Protein AF-A0A6N3UW86-F1 (afdb_monomer)

Secondary structure (DSSP, 8-state):
-PPP--EEES-SHHHHHHHHHHHHTT---SEEE-SSHHHHHHHHHHHT-S-EES--

Foldseek 3D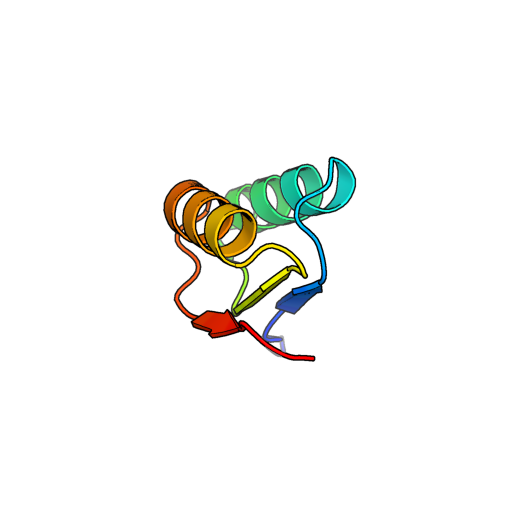i:
DDDDQAEDEDDDPVVVVVLVVQVVVVHGHQEYEYCPQVSRVVSCVVSVHPYYDNDD

Mean predicted aligned error: 3.06 Å

Radius of gyration: 10.59 Å; Cα contacts (8 Å, |Δi|>4): 85; chains: 1; bounding box: 28×16×28 Å

Structure (mmCIF, N/CA/C/O backbone):
data_AF-A0A6N3UW86-F1
#
_entry.id   AF-A0A6N3UW86-F1
#
loop_
_atom_site.group_PDB
_atom_site.id
_atom_site.type_symbol
_atom_site.label_atom_id
_atom_site.label_alt_id
_atom_site.label_comp_id
_atom_site.label_asym_id
_atom_site.label_entity_id
_atom_site.label_seq_id
_atom_site.pdbx_PDB_ins_code
_atom_site.Cartn_x
_atom_site.Cartn_y
_atom_site.Cartn_z
_atom_site.occupancy
_atom_site.B_iso_or_equiv
_atom_site.auth_seq_id
_atom_site.auth_comp_id
_atom_site.auth_asym_id
_atom_site.auth_atom_id
_atom_site.pdbx_PDB_model_num
ATOM 1 N N . MET A 1 1 ? -21.177 8.153 10.656 1.00 67.94 1 MET A N 1
ATOM 2 C CA . MET A 1 1 ? -19.980 8.714 9.981 1.00 67.94 1 MET A CA 1
ATOM 3 C C . MET A 1 1 ? -19.902 8.140 8.574 1.00 67.94 1 MET A C 1
ATOM 5 O O . MET A 1 1 ? -20.253 6.980 8.407 1.00 67.94 1 MET A O 1
ATOM 9 N N . LYS A 1 2 ? -19.508 8.929 7.565 1.00 81.62 2 LYS A N 1
ATOM 10 C CA . LYS A 1 2 ? -19.329 8.424 6.191 1.00 81.62 2 LYS A CA 1
ATOM 11 C C . LYS A 1 2 ? -18.002 7.667 6.077 1.00 81.62 2 LYS A C 1
ATOM 13 O O . LYS A 1 2 ? -16.972 8.176 6.512 1.00 81.62 2 LYS A O 1
ATOM 18 N N . ASN A 1 3 ? -18.034 6.486 5.464 1.00 81.06 3 ASN A N 1
ATOM 19 C CA . ASN A 1 3 ? -16.836 5.727 5.121 1.00 81.06 3 ASN A CA 1
ATOM 20 C C . ASN A 1 3 ? -16.320 6.182 3.756 1.00 81.06 3 ASN A C 1
ATOM 22 O O . ASN A 1 3 ? -17.028 6.089 2.757 1.00 81.06 3 ASN A O 1
ATOM 26 N N . TYR A 1 4 ? -15.087 6.682 3.730 1.00 89.44 4 TYR A N 1
ATOM 27 C CA . TYR A 1 4 ? -14.407 7.075 2.497 1.00 89.44 4 TYR A CA 1
ATOM 28 C C . TYR A 1 4 ? -13.447 5.979 2.042 1.00 89.44 4 TYR A C 1
ATOM 30 O O . TYR A 1 4 ? -12.741 5.393 2.867 1.00 89.44 4 TYR A O 1
ATOM 38 N N . ASN A 1 5 ? -13.389 5.751 0.734 1.00 93.12 5 ASN A N 1
ATOM 39 C CA . ASN A 1 5 ? -12.426 4.853 0.111 1.00 93.12 5 ASN A CA 1
ATOM 40 C C . ASN A 1 5 ? -11.153 5.644 -0.210 1.00 93.12 5 ASN A C 1
ATOM 42 O O . ASN A 1 5 ? -11.146 6.453 -1.133 1.00 93.12 5 ASN A O 1
ATOM 46 N N . TRP A 1 6 ? -10.099 5.438 0.580 1.00 93.62 6 TRP A N 1
ATOM 47 C CA . TRP A 1 6 ? -8.824 6.145 0.426 1.00 93.62 6 TRP A CA 1
ATOM 48 C C . TRP A 1 6 ? -7.898 5.382 -0.513 1.00 93.62 6 TRP A C 1
ATOM 50 O O . TRP A 1 6 ? -7.773 4.164 -0.400 1.00 93.62 6 TRP A O 1
ATOM 60 N N . ALA A 1 7 ? -7.229 6.095 -1.410 1.00 94.94 7 ALA A N 1
ATOM 61 C CA . ALA A 1 7 ? -6.247 5.531 -2.324 1.00 94.94 7 ALA A CA 1
ATOM 62 C C . AL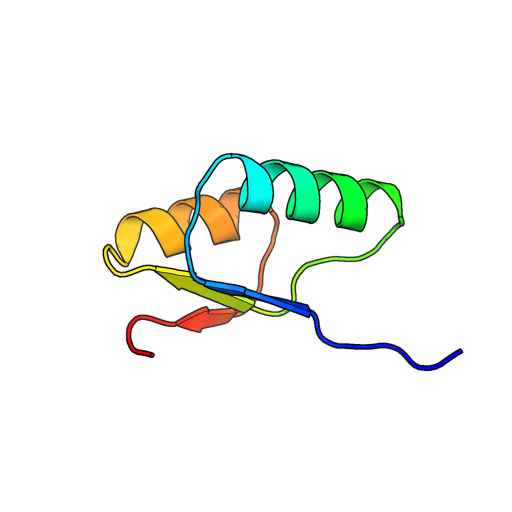A A 1 7 ? -4.964 6.362 -2.303 1.00 94.94 7 ALA A C 1
ATOM 64 O O . ALA A 1 7 ? -5.007 7.556 -2.005 1.00 94.94 7 ALA A O 1
ATOM 65 N N . VAL A 1 8 ? -3.835 5.733 -2.627 1.00 95.06 8 VAL A N 1
ATOM 66 C CA . VAL A 1 8 ? -2.536 6.414 -2.736 1.00 95.06 8 VAL A CA 1
ATOM 67 C C . VAL A 1 8 ? -1.927 6.209 -4.120 1.00 95.06 8 VAL A C 1
ATOM 69 O O . VAL A 1 8 ? -1.988 5.116 -4.684 1.00 95.06 8 VAL A O 1
ATOM 72 N N . LEU A 1 9 ? -1.323 7.271 -4.657 1.00 94.50 9 LEU A N 1
ATOM 73 C CA . LEU A 1 9 ? -0.513 7.234 -5.872 1.00 94.50 9 LEU A CA 1
ATOM 74 C C . LEU A 1 9 ? 0.957 7.393 -5.477 1.00 94.50 9 LEU A C 1
ATOM 76 O O . LEU A 1 9 ? 1.389 8.453 -5.028 1.00 94.50 9 LEU A O 1
ATOM 80 N N . GLY A 1 10 ? 1.718 6.314 -5.627 1.00 93.12 10 GLY A N 1
ATOM 81 C CA . GLY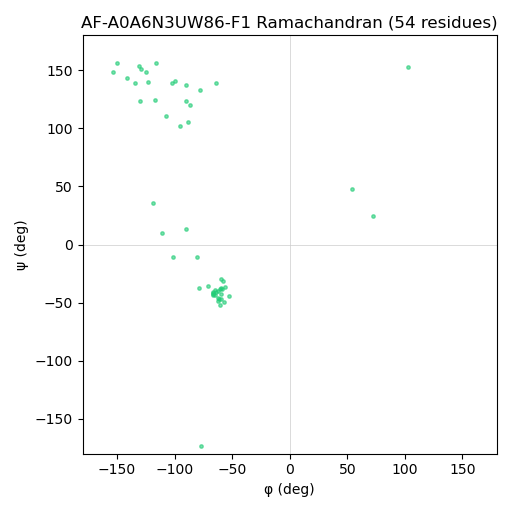 A 1 10 ? 3.095 6.186 -5.175 1.00 93.12 10 GLY A CA 1
ATOM 82 C C . GLY A 1 10 ? 3.226 5.372 -3.886 1.00 93.12 10 GLY A C 1
ATOM 83 O O . GLY A 1 10 ? 2.329 5.308 -3.051 1.00 93.12 10 GLY A O 1
ATOM 84 N N . THR A 1 11 ? 4.390 4.744 -3.722 1.00 95.50 11 THR A N 1
ATOM 85 C CA . THR A 1 11 ? 4.694 3.824 -2.609 1.00 95.50 11 THR A CA 1
ATOM 86 C C . THR A 1 11 ? 5.861 4.332 -1.758 1.00 95.50 11 THR A C 1
ATOM 88 O O . THR A 1 11 ? 6.710 3.556 -1.320 1.00 95.50 11 THR A O 1
ATOM 91 N N . GLY A 1 12 ? 5.954 5.656 -1.593 1.00 94.94 12 GLY A N 1
ATOM 92 C CA . GLY A 1 12 ? 6.994 6.325 -0.804 1.00 94.94 12 GLY A CA 1
AT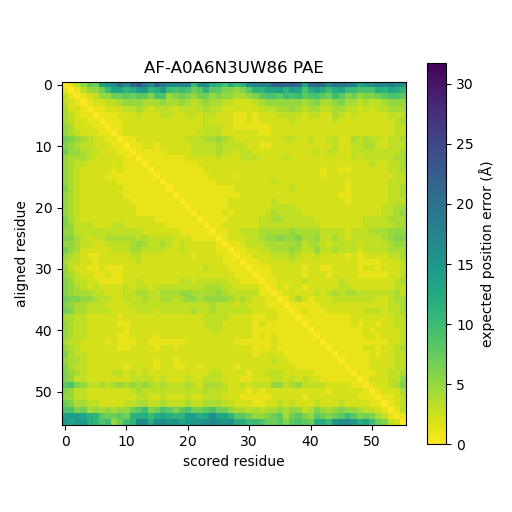OM 93 C C . GLY A 1 12 ? 6.760 6.242 0.708 1.00 94.94 12 GLY A C 1
ATOM 94 O O . GLY A 1 12 ? 5.827 5.586 1.174 1.00 94.94 12 GLY A O 1
ATOM 95 N N . VAL A 1 13 ? 7.594 6.939 1.485 1.00 96.81 13 VAL A N 1
ATOM 96 C CA . VAL A 1 13 ? 7.549 6.922 2.963 1.00 96.81 13 VAL A CA 1
ATOM 97 C C . VAL A 1 13 ? 6.175 7.348 3.491 1.00 96.81 13 VAL A C 1
ATOM 99 O O . VAL A 1 13 ? 5.549 6.598 4.234 1.00 96.81 13 VAL A O 1
ATOM 102 N N . ILE A 1 14 ? 5.641 8.471 3.001 1.00 96.00 14 ILE A N 1
ATOM 103 C CA . ILE A 1 14 ? 4.329 8.994 3.422 1.00 96.00 14 ILE A CA 1
ATOM 104 C C . ILE A 1 14 ? 3.198 7.993 3.129 1.00 96.00 14 ILE A C 1
ATOM 106 O O . ILE A 1 14 ? 2.293 7.823 3.943 1.00 96.00 14 ILE A O 1
ATOM 110 N N . ALA A 1 15 ? 3.250 7.278 1.999 1.00 96.12 15 ALA A N 1
ATOM 111 C CA . ALA A 1 15 ? 2.246 6.266 1.666 1.00 96.12 15 ALA A CA 1
ATOM 112 C C . ALA A 1 15 ? 2.277 5.088 2.656 1.00 96.12 15 ALA A C 1
ATOM 114 O O . ALA A 1 15 ? 1.226 4.601 3.070 1.00 96.12 15 ALA A O 1
ATOM 115 N N . ASN A 1 16 ? 3.474 4.667 3.079 1.00 96.62 16 ASN A N 1
ATOM 116 C CA . ASN A 1 16 ? 3.649 3.610 4.077 1.00 96.62 16 ASN A CA 1
ATOM 117 C C . ASN A 1 16 ? 3.136 4.048 5.459 1.00 96.62 16 ASN A C 1
ATOM 119 O O . ASN A 1 16 ? 2.436 3.281 6.121 1.00 96.62 16 ASN A O 1
ATOM 123 N N . GLU A 1 17 ? 3.439 5.278 5.882 1.00 97.00 17 GLU A N 1
ATOM 124 C CA . GLU A 1 17 ? 2.937 5.846 7.142 1.00 97.00 17 GLU A CA 1
ATOM 125 C C . GLU A 1 17 ? 1.413 5.993 7.135 1.00 97.00 17 GLU A C 1
ATOM 127 O O . GLU A 1 17 ? 0.746 5.645 8.112 1.00 97.00 17 GLU A O 1
ATOM 132 N N . THR A 1 18 ? 0.849 6.435 6.010 1.00 95.94 18 THR A N 1
ATOM 133 C CA . THR A 1 18 ? -0.601 6.556 5.818 1.00 95.94 18 THR A CA 1
ATOM 134 C C . THR A 1 18 ? -1.279 5.191 5.916 1.00 95.94 18 THR A C 1
ATOM 136 O O . THR A 1 18 ? -2.241 5.036 6.668 1.00 95.94 18 THR A O 1
ATOM 139 N N . ALA A 1 19 ? -0.764 4.181 5.208 1.00 95.88 19 ALA A N 1
ATOM 140 C CA . ALA A 1 19 ? -1.317 2.829 5.237 1.00 95.88 19 ALA A CA 1
ATOM 141 C C . ALA A 1 19 ? -1.247 2.203 6.638 1.00 95.88 19 ALA A C 1
ATOM 143 O O . ALA A 1 19 ? -2.248 1.686 7.132 1.00 95.88 19 ALA A O 1
ATOM 144 N N . ALA A 1 20 ? -0.100 2.322 7.314 1.00 96.12 20 ALA A N 1
ATOM 145 C CA . ALA A 1 20 ? 0.071 1.841 8.683 1.00 96.12 20 ALA A CA 1
ATOM 146 C C . ALA A 1 20 ? -0.862 2.558 9.673 1.00 96.12 20 ALA A C 1
ATOM 148 O O . ALA A 1 20 ? -1.436 1.927 10.560 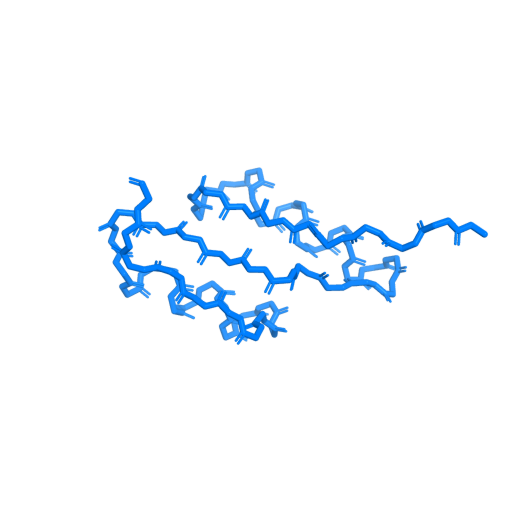1.00 96.12 20 ALA A O 1
ATOM 149 N N . THR A 1 21 ? -1.045 3.871 9.522 1.00 95.81 21 THR A N 1
ATOM 150 C CA . THR A 1 21 ? -1.953 4.649 10.375 1.00 95.81 21 THR A CA 1
ATOM 151 C C . THR A 1 21 ? -3.405 4.249 10.146 1.00 95.81 21 THR A C 1
ATOM 153 O O . THR A 1 21 ? -4.143 4.074 11.113 1.00 95.81 21 THR A O 1
ATOM 156 N N . LEU A 1 22 ? -3.827 4.043 8.897 1.00 93.75 22 LEU A N 1
ATOM 157 C CA . LEU A 1 22 ? -5.173 3.553 8.601 1.00 93.75 22 LEU A CA 1
ATOM 158 C C . LEU A 1 22 ? -5.416 2.183 9.242 1.00 93.75 22 LEU A C 1
ATOM 160 O O . LEU A 1 22 ? -6.421 2.029 9.937 1.00 93.75 22 LEU A O 1
ATOM 164 N N . GLN A 1 23 ? -4.477 1.242 9.101 1.00 93.31 23 GLN A N 1
ATOM 165 C CA . GLN A 1 23 ? -4.598 -0.095 9.694 1.00 93.31 23 GLN A CA 1
ATOM 166 C C . GLN A 1 23 ? -4.717 -0.039 11.219 1.00 93.31 23 GLN A C 1
ATOM 168 O O . GLN A 1 23 ? -5.584 -0.697 11.792 1.00 93.31 23 GLN A O 1
ATOM 173 N N . LYS A 1 24 ? -3.917 0.811 11.882 1.00 94.94 24 LYS A N 1
ATOM 174 C CA . LYS A 1 24 ? -4.024 1.059 13.333 1.00 94.94 24 LYS A CA 1
ATOM 175 C C . LYS A 1 24 ? -5.396 1.597 13.748 1.00 94.94 24 LYS A C 1
ATOM 177 O O . LYS A 1 24 ? -5.839 1.332 14.857 1.00 94.94 24 LYS A O 1
ATOM 182 N N . ASN A 1 25 ? -6.072 2.323 12.861 1.00 92.25 25 ASN A N 1
ATOM 183 C CA . ASN A 1 25 ? -7.429 2.827 13.065 1.00 92.25 25 ASN A CA 1
ATOM 184 C C . ASN A 1 25 ? -8.518 1.847 12.575 1.00 92.25 25 ASN A C 1
ATOM 186 O O . ASN A 1 25 ? -9.673 2.245 12.421 1.00 92.25 25 ASN A O 1
ATOM 190 N N . GLY A 1 26 ? -8.172 0.584 12.293 1.00 91.50 26 GLY A N 1
ATOM 191 C CA . GLY A 1 26 ? -9.116 -0.443 11.842 1.00 91.50 26 GLY A CA 1
ATOM 192 C C . GLY A 1 26 ? -9.608 -0.251 10.404 1.00 91.50 26 GLY A C 1
ATOM 193 O O . GLY A 1 26 ? -10.707 -0.687 10.063 1.00 91.50 26 GLY A O 1
ATOM 194 N N . ARG A 1 27 ? -8.836 0.442 9.559 1.00 91.81 27 ARG A N 1
ATOM 195 C CA . ARG A 1 27 ? -9.196 0.758 8.169 1.00 91.81 27 ARG A CA 1
ATOM 196 C C . ARG A 1 27 ? -8.076 0.370 7.212 1.00 91.81 27 ARG A C 1
ATOM 198 O O . ARG A 1 27 ? -6.908 0.470 7.548 1.00 91.81 27 ARG A O 1
ATOM 205 N N . ASN A 1 28 ? -8.424 0.031 5.976 1.00 92.88 28 ASN A N 1
ATOM 206 C CA . ASN A 1 28 ? -7.440 -0.251 4.930 1.00 92.88 28 ASN A CA 1
ATOM 207 C C . ASN A 1 28 ? -7.548 0.763 3.793 1.00 92.88 28 ASN A C 1
ATOM 209 O O . ASN A 1 28 ? -8.604 1.365 3.571 1.00 92.88 28 ASN A O 1
ATOM 213 N N . LEU A 1 29 ? -6.447 0.936 3.060 1.00 95.38 29 LEU A N 1
ATOM 214 C CA . LEU A 1 29 ? -6.494 1.605 1.767 1.00 95.38 29 LEU A CA 1
ATOM 215 C C . LEU A 1 29 ? -7.337 0.769 0.804 1.00 95.38 29 LEU A C 1
ATOM 217 O O . LEU A 1 29 ? -7.255 -0.456 0.770 1.00 95.38 29 LEU A O 1
ATOM 221 N N . PHE A 1 30 ? -8.149 1.458 0.016 1.00 95.62 30 PHE A N 1
ATOM 222 C CA . PHE A 1 30 ? -8.980 0.852 -1.009 1.00 95.62 30 PHE A CA 1
ATOM 223 C C . PHE A 1 30 ? -8.176 0.523 -2.265 1.00 95.62 30 PHE A C 1
ATOM 225 O O . PHE A 1 30 ? -8.428 -0.502 -2.895 1.00 95.62 30 PHE A O 1
ATOM 232 N N . ALA A 1 31 ? -7.223 1.387 -2.629 1.00 96.06 31 ALA A N 1
ATOM 233 C CA . ALA A 1 31 ? -6.412 1.206 -3.823 1.00 96.06 31 ALA A CA 1
ATOM 234 C C . ALA A 1 31 ? -5.002 1.798 -3.705 1.00 96.06 31 ALA A C 1
ATOM 236 O O . ALA A 1 31 ? -4.765 2.744 -2.949 1.00 96.06 31 ALA A O 1
ATOM 237 N N . VAL A 1 32 ? -4.083 1.267 -4.508 1.00 96.25 32 VAL A N 1
ATOM 238 C CA . VAL A 1 32 ? -2.736 1.807 -4.710 1.00 96.25 32 VAL A CA 1
ATOM 239 C C . VAL A 1 32 ? -2.399 1.839 -6.198 1.00 96.25 32 VAL A C 1
ATOM 241 O O . VAL A 1 32 ? -2.705 0.903 -6.932 1.00 96.25 32 VAL A O 1
ATOM 244 N N . GLY A 1 33 ? -1.757 2.913 -6.645 1.00 95.62 33 GLY A N 1
ATOM 245 C CA . GLY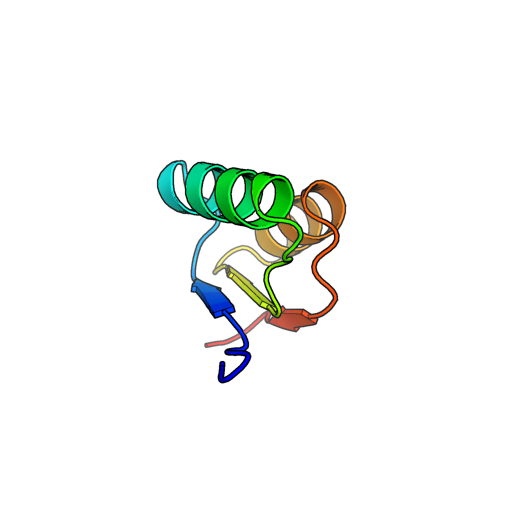 A 1 33 ? -1.153 3.011 -7.972 1.00 95.62 33 GLY A CA 1
ATOM 246 C C . GLY A 1 33 ? 0.320 3.379 -7.864 1.00 95.62 33 GLY A C 1
ATOM 247 O O . GLY A 1 33 ? 0.726 4.078 -6.936 1.00 95.62 33 GLY A O 1
ATOM 248 N N . ASN A 1 34 ? 1.147 2.916 -8.796 1.00 93.44 34 ASN A N 1
ATOM 249 C CA . ASN A 1 34 ? 2.530 3.371 -8.910 1.00 93.44 34 ASN A CA 1
ATOM 250 C C . ASN A 1 34 ? 3.021 3.228 -10.348 1.00 93.44 34 ASN A C 1
ATOM 252 O O . ASN A 1 34 ? 2.662 2.274 -11.028 1.00 93.44 34 ASN A O 1
ATOM 256 N N . ARG A 1 35 ? 3.919 4.126 -10.770 1.00 91.62 35 ARG A N 1
ATOM 257 C CA . ARG A 1 35 ? 4.545 4.087 -12.101 1.00 91.62 35 ARG A CA 1
ATOM 258 C C . ARG A 1 35 ? 5.255 2.760 -12.360 1.00 91.62 35 ARG A C 1
ATOM 260 O O . ARG A 1 35 ? 5.253 2.250 -13.470 1.00 91.62 35 ARG A O 1
ATOM 267 N N . THR A 1 36 ? 5.877 2.204 -11.323 1.00 92.50 36 THR A N 1
ATOM 268 C CA . THR A 1 36 ? 6.410 0.842 -11.355 1.00 92.50 36 THR A CA 1
ATOM 269 C C . THR A 1 36 ? 5.376 -0.098 -10.745 1.00 92.50 36 THR A C 1
ATOM 271 O O . THR A 1 36 ? 5.280 -0.179 -9.519 1.00 92.50 36 THR A O 1
ATOM 274 N N . HIS A 1 37 ? 4.634 -0.825 -11.583 1.00 91.88 37 HIS A N 1
ATOM 275 C CA . HIS A 1 37 ? 3.545 -1.708 -11.145 1.00 91.88 37 HIS A CA 1
ATOM 276 C C . HIS A 1 37 ? 3.977 -2.699 -10.051 1.00 91.88 37 HIS A C 1
ATOM 278 O O . HIS A 1 37 ? 3.321 -2.795 -9.019 1.00 91.88 37 HIS A O 1
ATOM 284 N N . GLY A 1 38 ? 5.145 -3.337 -10.190 1.00 94.50 38 GLY A N 1
ATOM 285 C CA . GLY A 1 38 ? 5.650 -4.280 -9.180 1.00 94.50 38 GLY A CA 1
ATOM 286 C C . GLY A 1 38 ? 5.808 -3.673 -7.778 1.00 94.50 38 GLY A C 1
ATOM 287 O O . GLY A 1 38 ? 5.576 -4.347 -6.780 1.00 94.50 38 GLY A O 1
ATOM 288 N N . LYS A 1 39 ? 6.114 -2.371 -7.677 1.00 95.06 39 LYS A N 1
ATOM 289 C CA . LYS A 1 39 ? 6.149 -1.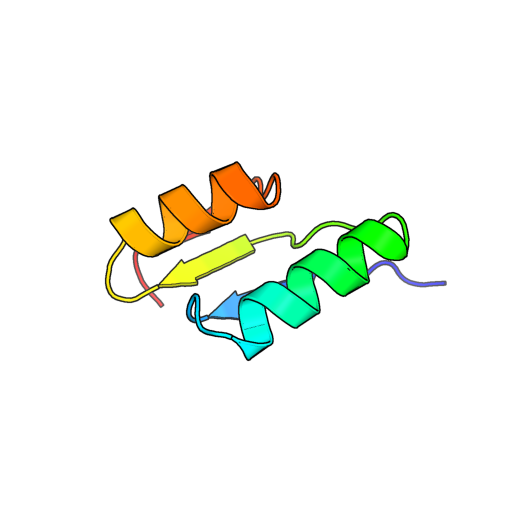677 -6.380 1.00 95.06 39 LYS A CA 1
ATOM 290 C C . LYS A 1 39 ? 4.746 -1.476 -5.803 1.00 95.06 39 LYS A C 1
ATOM 292 O O . LYS A 1 39 ? 4.592 -1.541 -4.588 1.00 95.06 39 LYS A O 1
ATOM 297 N N . ALA A 1 40 ? 3.742 -1.222 -6.647 1.00 95.12 40 ALA A N 1
ATOM 298 C CA . ALA A 1 40 ? 2.347 -1.123 -6.214 1.00 95.12 40 ALA A CA 1
ATOM 299 C C . ALA A 1 40 ? 1.816 -2.477 -5.728 1.00 95.12 40 ALA A C 1
ATOM 301 O O . ALA A 1 40 ? 1.179 -2.519 -4.681 1.00 95.12 40 ALA A O 1
ATOM 302 N N . VAL A 1 41 ? 2.143 -3.570 -6.427 1.00 96.12 41 VAL A N 1
ATOM 303 C CA . VAL A 1 41 ? 1.793 -4.941 -6.018 1.00 96.12 41 VAL A CA 1
ATOM 304 C C . VAL A 1 41 ? 2.408 -5.277 -4.661 1.00 96.12 41 VAL A C 1
ATOM 306 O O . VAL A 1 41 ? 1.678 -5.600 -3.731 1.00 96.12 41 VAL A O 1
ATOM 309 N N . ALA A 1 42 ? 3.719 -5.077 -4.493 1.00 96.44 42 ALA A N 1
ATOM 310 C CA . ALA A 1 42 ? 4.389 -5.333 -3.216 1.00 96.44 42 ALA A CA 1
ATOM 311 C C . ALA A 1 42 ? 3.812 -4.485 -2.064 1.00 96.44 42 ALA A C 1
ATOM 313 O O . ALA A 1 42 ? 3.684 -4.944 -0.930 1.00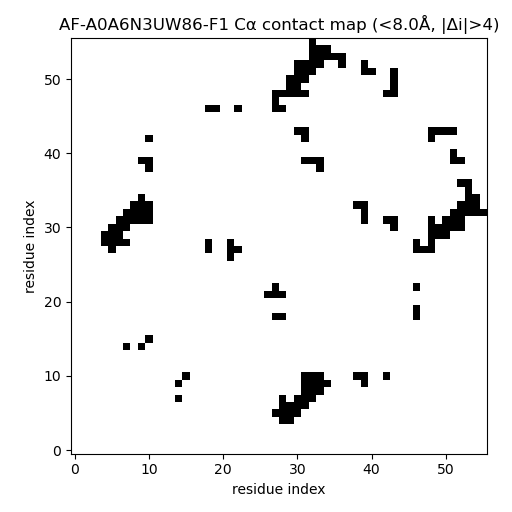 96.44 42 ALA A O 1
ATOM 314 N N . PHE A 1 43 ? 3.438 -3.231 -2.342 1.00 96.50 43 PHE A N 1
ATOM 315 C CA . PHE A 1 43 ? 2.763 -2.381 -1.362 1.00 96.50 43 PHE A CA 1
ATOM 316 C C . PHE A 1 43 ? 1.360 -2.902 -1.020 1.00 96.50 43 PHE A C 1
ATOM 318 O O . PHE A 1 43 ? 0.961 -2.879 0.144 1.00 96.50 43 PHE A O 1
ATOM 325 N N . ALA A 1 44 ? 0.614 -3.368 -2.021 1.00 96.06 44 ALA A N 1
ATOM 326 C CA . ALA A 1 44 ? -0.724 -3.902 -1.839 1.00 96.06 44 ALA A CA 1
ATOM 327 C C . ALA A 1 44 ? -0.722 -5.179 -1.001 1.00 96.06 44 ALA A C 1
ATOM 329 O O . ALA A 1 44 ? -1.523 -5.287 -0.077 1.00 96.06 44 ALA A O 1
ATOM 330 N N . GLU A 1 45 ? 0.219 -6.086 -1.254 1.00 96.50 45 GLU A N 1
ATOM 331 C CA . GLU A 1 45 ? 0.432 -7.290 -0.447 1.00 96.50 45 GLU A CA 1
ATOM 332 C C . GLU A 1 45 ? 0.795 -6.928 0.997 1.00 96.50 45 GLU A C 1
ATOM 334 O O . GLU A 1 45 ? 0.178 -7.423 1.939 1.00 96.50 45 GLU A O 1
ATOM 339 N N . LYS A 1 46 ? 1.732 -5.987 1.185 1.00 96.00 46 LYS A N 1
ATOM 340 C CA . LYS A 1 46 ? 2.172 -5.534 2.513 1.00 96.00 46 LYS A CA 1
ATOM 341 C C . LYS A 1 46 ? 1.036 -4.957 3.364 1.00 96.00 46 LYS A C 1
ATOM 343 O O . LYS A 1 46 ? 1.025 -5.158 4.576 1.00 96.00 46 LYS A O 1
ATOM 348 N N . TYR A 1 47 ? 0.110 -4.212 2.757 1.00 96.06 47 TYR A N 1
ATOM 349 C CA . TYR A 1 47 ? -0.951 -3.491 3.473 1.00 96.06 47 TYR A CA 1
ATOM 350 C C . TYR A 1 47 ? -2.365 -4.047 3.245 1.00 96.06 47 TYR A C 1
ATOM 352 O O . TYR A 1 47 ? -3.342 -3.430 3.675 1.00 96.06 47 TYR A O 1
ATOM 360 N N . ASN A 1 48 ? -2.476 -5.218 2.616 1.00 94.50 48 ASN A N 1
ATOM 361 C CA . ASN A 1 48 ? -3.733 -5.890 2.292 1.00 94.50 48 ASN A CA 1
ATOM 362 C C . ASN A 1 48 ? -4.715 -5.001 1.494 1.00 94.50 48 ASN A C 1
ATOM 364 O O . ASN A 1 48 ? -5.890 -4.855 1.843 1.00 94.50 48 ASN A O 1
ATOM 368 N N . VAL A 1 49 ? -4.207 -4.356 0.438 1.00 95.50 49 VAL A N 1
ATOM 369 C CA . VAL A 1 49 ? -4.973 -3.472 -0.455 1.00 95.50 49 VAL A CA 1
ATOM 370 C C . VAL A 1 49 ? -5.548 -4.282 -1.614 1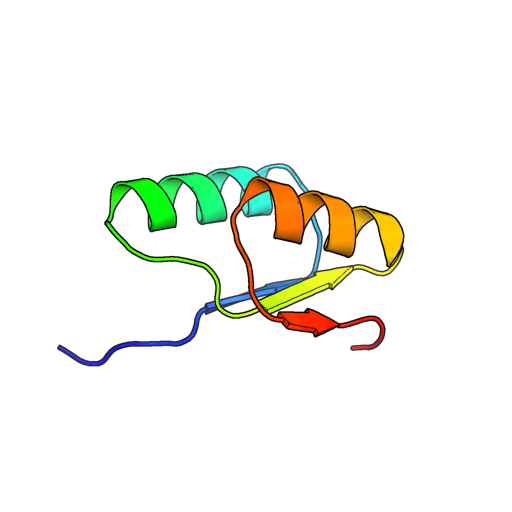.00 95.50 49 VAL A C 1
ATOM 372 O O . VAL A 1 49 ? -4.812 -4.911 -2.364 1.00 95.50 49 VAL A O 1
ATOM 375 N N . GLY A 1 50 ? -6.869 -4.233 -1.795 1.00 91.62 50 GLY A N 1
ATOM 376 C CA . GLY A 1 50 ? -7.565 -5.080 -2.772 1.00 91.62 50 GLY A CA 1
ATOM 377 C C . GLY A 1 50 ? -7.528 -4.596 -4.226 1.00 91.62 50 GLY A C 1
ATOM 378 O O . GLY A 1 50 ? -7.942 -5.338 -5.112 1.00 91.62 50 GLY A O 1
ATOM 379 N N . LYS A 1 51 ? -7.084 -3.361 -4.495 1.00 95.81 51 LYS A N 1
ATOM 380 C CA . LYS A 1 51 ? -7.025 -2.805 -5.857 1.00 95.81 51 LYS A CA 1
ATOM 381 C C . LYS A 1 51 ? -5.663 -2.201 -6.157 1.00 95.81 51 LYS A C 1
ATOM 383 O O . LYS A 1 51 ? -5.217 -1.282 -5.470 1.00 95.81 51 LYS A O 1
ATOM 388 N N . VAL A 1 52 ? -5.046 -2.688 -7.226 1.00 95.94 52 VAL A N 1
ATOM 389 C CA . VAL A 1 52 ? -3.772 -2.187 -7.741 1.00 95.94 52 VAL A CA 1
ATOM 390 C C . VAL A 1 52 ? -4.006 -1.641 -9.138 1.00 95.94 52 VAL A C 1
ATOM 392 O O . VAL A 1 52 ? -4.511 -2.361 -9.993 1.00 95.94 52 VAL A O 1
ATOM 395 N N . TYR A 1 53 ? -3.646 -0.381 -9.358 1.00 93.31 53 TYR A N 1
ATOM 396 C CA . TYR A 1 53 ? -3.699 0.251 -10.673 1.00 93.31 53 TYR A CA 1
ATOM 397 C C . TYR A 1 53 ? -2.297 0.325 -11.283 1.00 93.31 53 TYR A C 1
ATOM 399 O O . TYR A 1 53 ? -1.310 0.619 -10.602 1.00 93.31 53 TYR A O 1
ATOM 407 N N . ASP A 1 54 ? -2.220 0.046 -12.577 1.00 86.44 54 ASP A N 1
ATOM 408 C CA . ASP A 1 54 ? -1.025 0.088 -13.423 1.00 86.44 54 ASP A CA 1
ATOM 409 C C . ASP A 1 54 ? -0.946 1.357 -14.291 1.00 86.44 54 ASP A C 1
ATOM 411 O O . ASP A 1 54 ? 0.112 1.661 -14.841 1.00 86.44 54 ASP A O 1
ATOM 415 N N . SER A 1 55 ? -2.029 2.133 -14.353 1.00 78.38 55 SER A N 1
ATOM 416 C CA . SER A 1 55 ? -2.138 3.393 -15.089 1.00 78.38 55 SER A CA 1
ATOM 417 C C . SER A 1 55 ? -2.961 4.414 -14.295 1.00 78.38 55 SER A C 1
ATOM 419 O O . SER A 1 55 ? -3.899 4.036 -13.586 1.00 78.38 55 SER A O 1
ATOM 421 N N . TYR A 1 56 ? -2.580 5.693 -14.369 1.00 70.94 56 TYR A N 1
ATOM 422 C CA . TYR A 1 56 ? -3.265 6.827 -13.741 1.00 70.94 56 TYR A CA 1
ATOM 423 C C . TYR A 1 56 ? -3.022 8.122 -14.518 1.00 70.94 56 TYR A C 1
ATOM 425 O O . TYR A 1 56 ? -1.949 8.232 -15.159 1.00 70.94 56 TYR A O 1
#

Sequence (56 aa):
MKNYNWAVLGTGVIANETAATLQKNGRNLFAVGNRTHGKAVAFAEKYNVGKVYDSY

Nearest PDB structures (foldseek):
  8y7p-assembly1_A  TM=8.350E-01  e=2.953E-02  Homo sapiens
  8y7p-assembly1_B  TM=8.359E-01  e=5.106E-02  Homo sapiens
  7bvj-assembly3_C  TM=7.122E-01  e=6.425E-01  Acidithiobacillus ferrooxidans ATCC 23270
  7bvj-assembly1_A  TM=7.094E-01  e=6.880E-01  Acidithiobacillus ferrooxidans ATCC 23270
  7bvj-assembly4_D  TM=7.238E-01  e=1.111E+00  Acidithiobacillus ferrooxidans ATCC 23270

Solvent-accessible surface area (backbone atoms only — not comparable to full-atom values): 3318 Å² total; per-residue (Å²): 134,88,90,78,82,44,66,42,82,43,82,50,72,68,45,53,54,50,47,54,51,34,47,77,71,78,38,66,44,47,31,33,27,22,93,54,44,70,56,22,50,54,48,23,66,74,59,67,31,86,34,74,38,73,76,135

pLDDT: mean 92.87, std 5.88, range [67.94, 97.0]